Protein AF-A0A7S0JXN9-F1 (afdb_monomer_lite)

Secondary structure (DSSP, 8-state):
--EESS---TT--S---EESSHHHHHHHHHHHHTT----------SSPPPSS-------S--TTTTS--S--------------------SSPP--------

Foldseek 3Di:
DKDWLDDDDPPFDDDTDIDPDPVSSVVSVVCVVLVVDDDDGDDDDPDDDDDDFPQQPDDPDDPPPPPDDPDDRDPDDPDPTPRDDDDDADPVHPPPPPPDDD

InterPro domains:
  IPR006145 Pseudouridine synthase, RsuA/RluA-like [PF00849] (2-51)
  IPR020103 Pseudouridine synthase, catalytic domain superfamily [SSF55120] (2-52)
  IPR050188 RluA Pseudouridine Synthase [PTHR21600] (5-55)

Radius of gyration: 17.99 Å; chains: 1; bounding box: 45×35×40 Å

Sequence (102 aa):
SLRAAHRLDRVTGGVVLLARTADAARWLSLLMQRRSVSKTYVALVRGAFPSGPDASDDALWTPGAWEVPDRVFGKDGKADGTESAFPTVAWPPALETASWAP

Organism: Cafeteria roenbergensis (NCBI:txid33653)

pLDDT: mean 70.54, std 21.39, range [29.89, 97.94]

Structure (mmCIF, N/CA/C/O backbone):
data_AF-A0A7S0JXN9-F1
#
_entry.id   AF-A0A7S0JXN9-F1
#
loop_
_atom_site.group_PDB
_atom_site.id
_atom_site.type_symbol
_atom_site.label_atom_id
_atom_site.label_alt_id
_atom_site.label_comp_id
_atom_site.label_asym_id
_atom_site.label_entity_id
_atom_site.label_seq_id
_atom_site.pdbx_PDB_ins_code
_atom_site.Cartn_x
_atom_site.Cartn_y
_atom_site.Cartn_z
_atom_site.occupancy
_atom_site.B_iso_or_equiv
_atom_site.auth_seq_id
_atom_site.auth_comp_id
_atom_site.auth_asym_id
_atom_site.auth_atom_id
_atom_site.pdbx_PDB_model_num
ATOM 1 N N . SER A 1 1 ? -15.239 7.946 12.400 1.00 87.06 1 SER A N 1
ATOM 2 C CA . SER A 1 1 ? -14.290 8.637 11.503 1.00 87.06 1 SER A CA 1
ATOM 3 C C . SER A 1 1 ? -13.286 7.638 10.953 1.00 87.06 1 SER A C 1
ATOM 5 O O . SER A 1 1 ? -12.846 6.770 11.703 1.00 87.06 1 SER A O 1
ATOM 7 N N . LEU A 1 2 ? -12.949 7.739 9.665 1.00 93.69 2 LEU A N 1
ATOM 8 C CA . LEU A 1 2 ? -11.868 6.963 9.046 1.00 93.69 2 LEU A CA 1
ATOM 9 C C . LEU A 1 2 ? -10.519 7.654 9.284 1.00 93.69 2 LEU A C 1
ATOM 11 O O . LEU A 1 2 ? -10.467 8.881 9.359 1.00 93.69 2 LEU A O 1
ATOM 15 N N . ARG A 1 3 ? -9.444 6.875 9.421 1.00 95.50 3 ARG A N 1
ATOM 16 C CA . ARG A 1 3 ? -8.070 7.367 9.628 1.00 95.50 3 ARG A CA 1
ATOM 17 C C . ARG A 1 3 ? -7.128 6.673 8.653 1.00 95.50 3 ARG A C 1
ATOM 19 O O . ARG A 1 3 ? -7.130 5.447 8.589 1.00 95.50 3 ARG A O 1
ATOM 26 N N . ALA A 1 4 ? -6.335 7.435 7.907 1.00 93.38 4 ALA A N 1
ATOM 27 C CA . ALA A 1 4 ? -5.333 6.864 7.014 1.00 93.38 4 ALA A CA 1
ATOM 28 C C . ALA A 1 4 ? -4.155 6.318 7.824 1.00 93.38 4 ALA A C 1
ATOM 30 O O . ALA A 1 4 ? -3.611 7.026 8.670 1.00 93.38 4 ALA A O 1
ATOM 31 N N . ALA A 1 5 ? -3.775 5.066 7.569 1.00 91.44 5 ALA A N 1
ATOM 32 C CA . ALA A 1 5 ? -2.617 4.457 8.219 1.00 91.44 5 ALA A CA 1
ATOM 33 C C . ALA A 1 5 ? -1.316 4.695 7.425 1.00 91.44 5 ALA A C 1
ATOM 35 O O . ALA A 1 5 ? -0.240 4.754 8.007 1.00 91.44 5 ALA A O 1
ATOM 36 N N . HIS A 1 6 ? -1.415 4.886 6.105 1.00 91.81 6 HIS A N 1
ATOM 37 C CA . HIS A 1 6 ? -0.319 5.311 5.231 1.00 91.81 6 HIS A CA 1
ATOM 38 C C . HIS A 1 6 ? -0.837 6.215 4.110 1.00 91.81 6 HIS A C 1
ATOM 40 O O . HIS A 1 6 ? -2.047 6.345 3.916 1.00 91.81 6 HIS A O 1
ATOM 46 N N . ARG A 1 7 ? 0.089 6.813 3.355 1.00 91.50 7 ARG A N 1
ATOM 47 C CA . ARG A 1 7 ? -0.219 7.543 2.121 1.00 91.50 7 ARG A CA 1
ATOM 48 C C . ARG A 1 7 ? 0.209 6.753 0.886 1.00 91.50 7 ARG A C 1
ATOM 50 O O . ARG A 1 7 ? 1.041 5.851 0.986 1.00 91.50 7 ARG A O 1
ATOM 57 N N . LEU A 1 8 ? -0.381 7.113 -0.243 1.00 93.06 8 LEU A N 1
ATOM 58 C CA . LEU A 1 8 ? 0.019 6.719 -1.587 1.00 93.06 8 LEU A CA 1
ATOM 59 C C . LEU A 1 8 ? 0.128 8.008 -2.406 1.00 93.06 8 LEU A C 1
ATOM 61 O O . LEU A 1 8 ? -0.683 8.918 -2.213 1.00 93.06 8 LEU A O 1
ATOM 65 N N . ASP A 1 9 ? 1.146 8.121 -3.254 1.00 91.06 9 ASP A N 1
ATOM 66 C CA . ASP A 1 9 ? 1.345 9.335 -4.044 1.00 91.06 9 ASP A CA 1
ATOM 67 C C . ASP A 1 9 ? 0.228 9.506 -5.076 1.00 91.06 9 ASP A C 1
ATOM 69 O O . ASP A 1 9 ? -0.340 8.537 -5.570 1.00 91.06 9 ASP A O 1
ATOM 73 N N . ARG A 1 10 ? -0.086 10.758 -5.430 1.00 90.31 10 ARG A N 1
ATOM 74 C CA . ARG A 1 10 ? -1.250 11.097 -6.271 1.00 90.31 10 ARG A CA 1
ATOM 75 C C . ARG A 1 10 ? -1.276 10.373 -7.622 1.00 90.31 10 ARG A C 1
ATOM 77 O O . ARG A 1 10 ? -2.352 10.114 -8.148 1.00 90.31 10 ARG A O 1
ATOM 84 N N . VAL A 1 11 ? -0.107 10.126 -8.207 1.00 91.00 11 VAL A N 1
ATOM 85 C CA . VAL A 1 11 ? 0.035 9.474 -9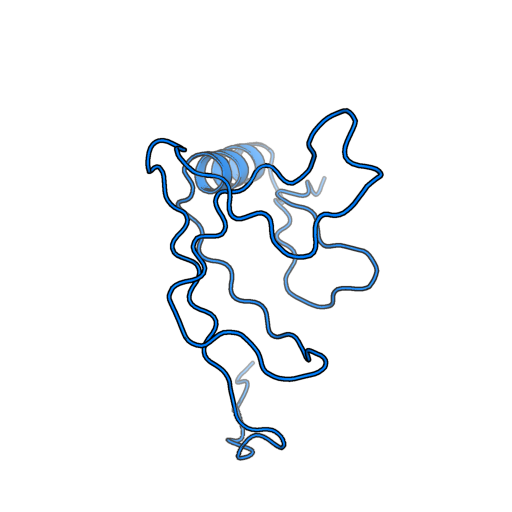.521 1.00 91.00 11 VAL A CA 1
ATOM 86 C C . VAL A 1 11 ? 0.201 7.958 -9.416 1.00 91.00 11 VAL A C 1
ATOM 88 O O . VAL A 1 11 ? 0.239 7.279 -10.437 1.00 91.00 11 VAL A O 1
ATOM 91 N N . THR A 1 12 ? 0.275 7.426 -8.198 1.00 88.75 12 THR A N 1
ATOM 92 C CA . THR A 1 12 ? 0.435 5.999 -7.942 1.00 88.75 12 THR A CA 1
ATOM 93 C C . THR A 1 12 ? -0.937 5.395 -7.667 1.00 88.75 12 THR A C 1
ATOM 95 O O . THR A 1 12 ? -1.609 5.751 -6.702 1.00 88.75 12 THR A O 1
ATOM 98 N N . GLY A 1 13 ? -1.369 4.473 -8.526 1.00 91.50 13 GLY A N 1
ATOM 99 C CA . GLY A 1 13 ? -2.532 3.632 -8.250 1.00 91.50 13 GLY A CA 1
ATOM 100 C C . GLY A 1 13 ? -2.187 2.527 -7.251 1.00 91.50 13 GLY A C 1
ATOM 101 O O . GLY A 1 13 ? -1.028 2.134 -7.132 1.00 91.50 13 GLY A O 1
ATOM 102 N N . GLY A 1 14 ? -3.182 2.005 -6.532 1.00 92.19 14 GLY A N 1
ATOM 103 C CA . GLY A 1 14 ? -2.976 0.848 -5.662 1.00 92.19 14 GLY A CA 1
ATOM 104 C C . GLY A 1 14 ? -3.856 0.820 -4.420 1.00 92.19 14 GLY A C 1
ATOM 105 O O . GLY A 1 14 ? -4.890 1.481 -4.335 1.00 92.19 14 GLY A O 1
ATOM 106 N N . VAL A 1 15 ? -3.424 0.014 -3.453 1.00 93.94 15 VAL A N 1
ATOM 107 C CA . VAL A 1 15 ? -4.148 -0.255 -2.207 1.00 93.94 15 VAL A CA 1
ATOM 108 C C . VAL A 1 15 ? -3.855 0.829 -1.168 1.00 93.94 15 VAL A C 1
ATOM 110 O O . VAL A 1 15 ? -2.699 1.174 -0.928 1.00 93.94 15 VAL A O 1
ATOM 113 N N . VAL A 1 16 ? -4.905 1.326 -0.504 1.00 93.50 16 VAL A N 1
ATOM 114 C CA . VAL A 1 16 ? -4.809 2.248 0.640 1.00 93.50 16 VAL A CA 1
ATOM 115 C C . VAL A 1 16 ? -5.551 1.665 1.840 1.00 93.50 16 VAL A C 1
ATOM 117 O O . VAL A 1 16 ? -6.739 1.356 1.756 1.00 93.50 16 VAL A O 1
ATOM 120 N N . LEU A 1 17 ? -4.866 1.548 2.979 1.00 94.19 17 LEU A N 1
ATOM 121 C CA . LEU A 1 17 ? -5.450 1.052 4.225 1.00 94.19 17 LEU A CA 1
ATOM 122 C C . LEU A 1 17 ? -6.004 2.199 5.080 1.00 94.19 17 LEU A C 1
ATOM 124 O O . LEU A 1 17 ? -5.268 3.087 5.528 1.00 94.19 17 LEU A O 1
ATOM 128 N N . LEU A 1 18 ? -7.311 2.137 5.354 1.00 96.06 18 LEU A N 1
ATOM 129 C CA . LEU A 1 18 ? -8.029 3.068 6.224 1.00 96.06 18 LEU A CA 1
ATOM 130 C C . LEU A 1 18 ? -8.560 2.347 7.468 1.00 96.06 18 LEU A C 1
ATOM 132 O O . LEU A 1 18 ? -9.283 1.356 7.375 1.00 96.06 18 LEU A O 1
ATOM 136 N N . ALA A 1 19 ? -8.262 2.884 8.646 1.00 97.38 19 ALA A N 1
ATOM 137 C CA . ALA A 1 19 ? -8.774 2.381 9.912 1.00 97.38 19 ALA A CA 1
ATOM 138 C C . ALA A 1 19 ? -10.147 2.983 10.247 1.00 97.38 19 ALA A C 1
ATOM 140 O O . ALA A 1 19 ? -10.335 4.202 10.220 1.00 97.38 19 ALA A O 1
ATOM 141 N N . ARG A 1 20 ? -11.101 2.126 10.634 1.00 97.69 20 ARG A N 1
ATOM 142 C CA . ARG A 1 20 ? -12.457 2.516 11.072 1.00 97.69 20 ARG A CA 1
ATOM 143 C C . ARG A 1 20 ? -12.519 2.993 12.527 1.00 97.69 20 ARG A C 1
ATOM 145 O O . ARG A 1 20 ? -13.423 3.750 12.877 1.00 97.69 20 ARG A O 1
ATOM 152 N N . THR A 1 21 ? -11.564 2.580 13.360 1.00 97.94 21 THR A N 1
ATOM 153 C CA . THR A 1 21 ? -11.483 2.913 14.792 1.00 97.94 21 THR A CA 1
ATOM 154 C C . THR A 1 21 ? -10.112 3.497 15.141 1.00 97.94 21 THR A C 1
ATOM 156 O O . THR A 1 21 ? -9.166 3.403 14.358 1.00 97.94 21 THR A O 1
ATOM 159 N N . ALA A 1 22 ? -10.002 4.138 16.309 1.00 97.12 22 ALA A N 1
ATOM 160 C CA . ALA A 1 22 ? -8.728 4.671 16.793 1.00 97.12 22 ALA A CA 1
ATOM 161 C C . ALA A 1 22 ? -7.729 3.550 17.131 1.00 97.12 22 ALA A C 1
ATOM 163 O O . ALA A 1 22 ? -6.559 3.649 16.768 1.00 97.12 22 ALA A O 1
ATOM 164 N N . ASP A 1 23 ? -8.201 2.458 17.736 1.00 97.88 23 ASP A N 1
ATOM 165 C CA . ASP A 1 23 ? -7.350 1.316 18.089 1.00 97.88 23 ASP A CA 1
ATOM 166 C C . ASP A 1 23 ? -6.783 0.614 16.858 1.00 97.88 23 ASP A C 1
ATOM 168 O O . ASP A 1 23 ? -5.586 0.329 16.811 1.00 97.88 23 ASP A O 1
ATOM 172 N N . ALA A 1 24 ? -7.605 0.417 15.821 1.00 97.62 24 ALA A N 1
ATOM 173 C CA . ALA A 1 24 ? -7.137 -0.138 14.555 1.00 97.62 24 ALA A CA 1
ATOM 174 C C . ALA A 1 24 ? -6.100 0.779 13.888 1.00 97.62 24 ALA A C 1
ATOM 176 O O . ALA A 1 24 ? -5.118 0.289 13.337 1.00 97.62 24 ALA A O 1
ATOM 177 N N . ALA A 1 25 ? -6.276 2.104 13.972 1.00 96.94 25 ALA A N 1
ATOM 178 C CA . ALA A 1 25 ? -5.298 3.054 13.446 1.00 96.94 25 ALA A CA 1
ATOM 179 C C . ALA A 1 25 ? -3.958 2.927 14.180 1.00 96.94 25 ALA A C 1
ATOM 181 O O . ALA A 1 25 ? -2.919 2.809 13.538 1.00 96.94 25 ALA A O 1
ATOM 182 N N . ARG A 1 26 ? -3.983 2.871 15.519 1.00 96.19 26 ARG A N 1
ATOM 183 C CA . ARG A 1 26 ? -2.779 2.681 16.340 1.00 96.19 26 ARG A CA 1
ATOM 184 C C . ARG A 1 26 ? -2.071 1.368 16.011 1.00 96.19 26 ARG A C 1
ATOM 186 O O . ARG A 1 26 ? -0.850 1.346 15.885 1.00 96.19 26 ARG A O 1
ATOM 193 N N . TRP A 1 27 ? -2.832 0.288 15.863 1.00 97.12 27 TRP A N 1
ATOM 194 C CA . TRP A 1 27 ? -2.295 -1.027 15.532 1.00 97.12 27 TRP A CA 1
ATOM 195 C C . TRP A 1 27 ? -1.646 -1.056 14.141 1.00 97.12 27 TRP A C 1
ATOM 197 O O . TRP A 1 27 ? -0.496 -1.474 14.023 1.00 97.12 27 TRP A O 1
ATOM 207 N N . LEU A 1 28 ? -2.320 -0.530 13.111 1.00 96.69 28 LEU A N 1
ATOM 208 C CA . LEU A 1 28 ? -1.757 -0.438 11.759 1.00 96.69 28 LEU A CA 1
ATOM 209 C C . LEU A 1 28 ? -0.490 0.429 11.719 1.00 96.69 28 LEU A C 1
ATOM 211 O O . LEU A 1 28 ? 0.488 0.039 11.082 1.00 96.69 28 LEU A O 1
ATOM 215 N N . SER A 1 29 ? -0.466 1.559 12.433 1.00 94.50 29 SER A N 1
ATOM 216 C CA . SER A 1 29 ? 0.731 2.405 12.528 1.00 94.50 29 SER A CA 1
ATOM 217 C C . SER A 1 29 ? 1.913 1.668 13.160 1.00 94.50 29 SER A C 1
ATOM 219 O O . SER A 1 29 ? 3.035 1.784 12.672 1.00 94.50 29 SER A O 1
ATOM 221 N N . LEU A 1 30 ? 1.674 0.873 14.210 1.00 96.12 30 LEU A N 1
ATOM 222 C CA . LEU A 1 30 ? 2.721 0.069 14.847 1.00 96.12 30 LEU A 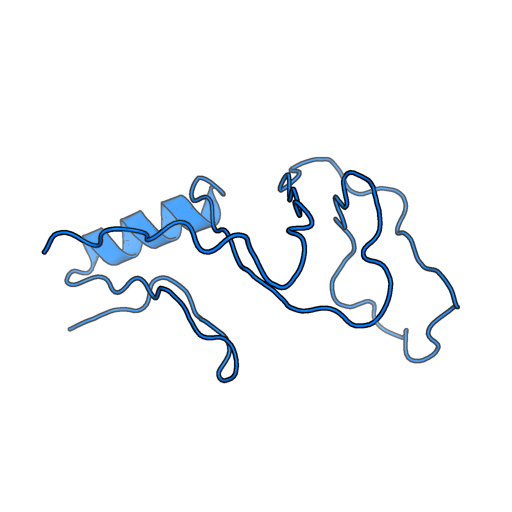CA 1
ATOM 223 C C . LEU A 1 30 ? 3.274 -1.008 13.909 1.00 96.12 30 LEU A C 1
ATOM 225 O O . LEU A 1 30 ? 4.484 -1.218 13.889 1.00 96.12 30 LEU A O 1
ATOM 229 N N . LEU A 1 31 ? 2.423 -1.668 13.118 1.00 95.94 31 LEU A N 1
ATOM 230 C CA . LEU A 1 31 ? 2.885 -2.651 12.132 1.00 95.94 31 LEU A CA 1
ATOM 231 C C . LEU A 1 31 ? 3.784 -2.012 11.070 1.00 95.94 31 LEU A C 1
ATOM 233 O O . LEU A 1 31 ? 4.808 -2.587 10.706 1.00 95.94 31 LEU A O 1
ATOM 237 N N . MET A 1 32 ? 3.432 -0.814 10.599 1.00 93.38 32 MET A N 1
ATOM 238 C CA . MET A 1 32 ? 4.262 -0.079 9.642 1.00 93.38 32 MET A CA 1
ATOM 239 C C . MET A 1 32 ? 5.578 0.379 10.265 1.00 93.38 32 MET A C 1
ATOM 241 O O . MET A 1 32 ? 6.626 0.210 9.649 1.00 93.38 32 MET A O 1
ATOM 245 N N . GLN A 1 33 ? 5.540 0.906 11.492 1.00 92.50 33 GLN A N 1
ATOM 246 C CA . GLN A 1 33 ? 6.735 1.334 12.222 1.00 92.50 33 GLN A CA 1
ATOM 247 C C . GLN A 1 33 ? 7.716 0.177 12.445 1.00 92.50 33 GLN A C 1
ATOM 249 O O . GLN A 1 33 ? 8.922 0.364 12.344 1.00 92.50 33 GLN A O 1
ATOM 254 N N . ARG A 1 34 ? 7.198 -1.022 12.728 1.00 94.25 34 ARG A N 1
ATOM 255 C CA . ARG A 1 34 ? 7.987 -2.246 12.937 1.00 94.25 34 ARG A CA 1
ATOM 256 C C . ARG A 1 34 ? 8.403 -2.941 11.638 1.00 94.25 34 ARG A C 1
ATOM 258 O O . ARG A 1 34 ? 8.879 -4.070 11.703 1.00 94.25 34 ARG A O 1
ATOM 265 N N . ARG A 1 35 ? 8.155 -2.328 10.471 1.00 88.69 35 ARG A N 1
ATOM 266 C CA . ARG A 1 35 ? 8.400 -2.927 9.145 1.00 88.69 35 ARG A CA 1
ATOM 267 C C . ARG A 1 35 ? 7.783 -4.327 8.985 1.00 88.69 35 ARG A C 1
ATOM 269 O O . ARG A 1 35 ? 8.279 -5.160 8.243 1.00 88.69 35 ARG A O 1
ATOM 276 N N . SER A 1 36 ? 6.662 -4.587 9.661 1.00 92.25 36 SER A N 1
ATOM 277 C CA . SER A 1 36 ? 5.973 -5.889 9.654 1.00 92.25 36 SER A CA 1
ATOM 278 C C . SER A 1 36 ? 4.912 -6.003 8.552 1.00 92.25 36 SER A C 1
ATOM 280 O O . SER A 1 36 ? 4.118 -6.940 8.546 1.00 92.25 36 SER A O 1
ATOM 282 N N . VAL A 1 37 ? 4.856 -5.027 7.642 1.00 89.62 37 VAL A N 1
ATOM 283 C CA . VAL A 1 37 ? 3.937 -4.994 6.499 1.00 89.62 37 VAL A CA 1
ATOM 284 C C . VAL A 1 37 ? 4.761 -5.073 5.223 1.00 89.62 37 VAL A C 1
ATOM 286 O O . VAL A 1 37 ? 5.547 -4.167 4.954 1.00 89.62 37 VAL A O 1
ATOM 289 N N . SER A 1 38 ? 4.533 -6.108 4.418 1.00 88.12 38 SER A N 1
ATOM 290 C CA . SER A 1 38 ? 5.083 -6.190 3.065 1.00 88.12 38 SER A CA 1
ATOM 291 C C . SER A 1 38 ? 4.193 -5.424 2.084 1.00 88.12 38 SER A C 1
ATOM 293 O O . SER A 1 38 ? 2.963 -5.507 2.156 1.00 88.12 38 SER A O 1
ATOM 295 N N . LYS A 1 39 ? 4.807 -4.646 1.189 1.00 87.50 39 LYS A N 1
ATOM 296 C CA . LYS A 1 39 ? 4.119 -3.887 0.138 1.00 87.50 39 LYS A CA 1
ATOM 297 C C . LYS A 1 39 ? 4.807 -4.163 -1.189 1.00 87.50 39 LYS A C 1
ATOM 299 O O . LYS A 1 39 ? 6.000 -3.911 -1.319 1.00 87.50 39 LYS A O 1
ATOM 304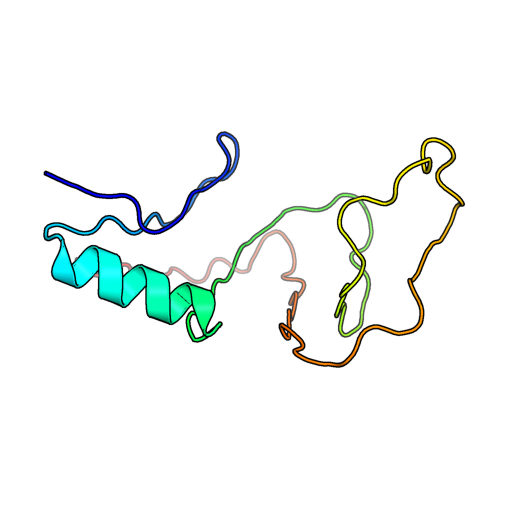 N N . THR A 1 40 ? 4.042 -4.617 -2.172 1.00 85.75 40 THR A N 1
ATOM 305 C CA . THR A 1 40 ? 4.537 -4.882 -3.526 1.00 85.75 40 THR A CA 1
ATOM 306 C C . THR A 1 40 ? 3.933 -3.867 -4.484 1.00 85.75 40 THR A C 1
ATOM 308 O O . THR A 1 40 ? 2.718 -3.673 -4.499 1.00 85.75 40 THR A O 1
ATOM 311 N N . TYR A 1 41 ? 4.785 -3.225 -5.281 1.00 85.75 41 TYR A N 1
ATOM 312 C CA . TYR A 1 41 ? 4.384 -2.277 -6.317 1.00 85.75 41 TYR A CA 1
ATOM 313 C C . TYR A 1 41 ? 4.854 -2.781 -7.674 1.00 85.75 41 TYR A C 1
ATOM 315 O O . TYR A 1 41 ? 5.917 -3.386 -7.783 1.00 85.75 41 TYR A O 1
ATOM 323 N N . VAL A 1 42 ? 4.070 -2.493 -8.708 1.00 85.75 42 VAL A N 1
ATOM 324 C CA . VAL A 1 42 ? 4.460 -2.726 -10.099 1.00 85.75 42 VAL A CA 1
ATOM 325 C C . VAL A 1 42 ? 4.761 -1.373 -10.725 1.00 85.75 42 VAL A C 1
ATOM 327 O O . VAL A 1 42 ? 3.963 -0.443 -10.604 1.00 85.75 42 VAL A O 1
ATOM 330 N N . ALA A 1 43 ? 5.909 -1.266 -11.387 1.00 84.25 43 ALA A N 1
ATOM 331 C CA . ALA A 1 43 ? 6.337 -0.053 -12.063 1.00 84.25 43 ALA A CA 1
ATOM 332 C C . ALA A 1 43 ? 6.867 -0.384 -13.459 1.00 84.25 43 ALA A C 1
ATOM 334 O O . ALA A 1 43 ? 7.599 -1.354 -13.644 1.00 84.25 43 ALA A O 1
ATOM 335 N N . LEU A 1 44 ? 6.517 0.455 -14.433 1.00 85.75 44 LEU A N 1
ATOM 336 C CA . LEU A 1 44 ? 7.177 0.468 -15.732 1.00 85.75 44 LEU A CA 1
ATOM 337 C C . LEU A 1 44 ? 8.357 1.438 -15.658 1.00 85.75 44 LEU A C 1
ATOM 339 O O . LEU A 1 44 ? 8.172 2.615 -15.345 1.00 85.75 44 LEU A O 1
ATOM 343 N N . VAL A 1 45 ? 9.556 0.951 -15.961 1.00 83.56 45 VAL A N 1
ATOM 344 C CA . VAL A 1 45 ? 10.791 1.744 -15.921 1.00 83.56 45 VAL A CA 1
ATOM 345 C C . VAL A 1 45 ? 11.332 1.982 -17.325 1.00 83.56 45 VAL A C 1
ATOM 347 O O . VAL A 1 45 ? 11.123 1.186 -18.240 1.00 83.56 45 VAL A O 1
ATOM 350 N N . ARG A 1 46 ? 12.037 3.100 -17.511 1.00 81.44 46 ARG A N 1
ATOM 351 C CA . ARG A 1 46 ? 12.772 3.372 -18.749 1.00 81.44 46 ARG A CA 1
ATOM 352 C C . ARG A 1 46 ? 14.147 2.705 -18.674 1.00 81.44 46 ARG A C 1
ATOM 354 O O . ARG A 1 46 ? 14.876 2.935 -17.717 1.00 81.44 46 ARG A O 1
ATOM 361 N N . GLY A 1 47 ? 14.530 1.988 -19.729 1.00 83.06 47 GLY A N 1
ATOM 362 C CA . GLY A 1 47 ? 15.837 1.331 -19.824 1.00 83.06 47 GLY A CA 1
ATOM 363 C C . GLY A 1 47 ? 15.851 -0.047 -19.162 1.00 83.06 47 GLY A C 1
ATOM 364 O O . GLY A 1 47 ? 14.808 -0.677 -19.011 1.00 83.06 47 GLY A O 1
ATOM 365 N N . ALA A 1 48 ? 17.042 -0.524 -18.805 1.00 77.94 48 ALA A N 1
ATOM 366 C CA . ALA A 1 48 ? 17.210 -1.787 -18.096 1.00 77.94 48 ALA A CA 1
ATOM 367 C C . ALA A 1 48 ? 17.163 -1.543 -16.584 1.00 77.94 48 ALA A C 1
ATOM 369 O O . ALA A 1 48 ? 17.945 -0.745 -16.066 1.00 77.94 48 ALA A O 1
ATOM 370 N N . PHE A 1 49 ? 16.257 -2.232 -15.887 1.00 76.25 49 PHE A N 1
ATOM 371 C CA . PHE A 1 49 ? 16.277 -2.258 -14.428 1.00 76.25 49 PHE A CA 1
ATOM 372 C C . PHE A 1 49 ? 17.527 -3.024 -13.956 1.00 76.25 49 PHE A C 1
ATOM 374 O O . PHE A 1 49 ? 17.846 -4.051 -14.568 1.00 76.25 49 PHE A O 1
ATOM 381 N N . PRO A 1 50 ? 18.255 -2.550 -12.928 1.00 71.00 50 PRO A N 1
ATOM 382 C CA . PRO A 1 50 ? 19.430 -3.249 -12.422 1.00 71.00 50 PRO A CA 1
ATOM 383 C C . PRO A 1 50 ? 19.101 -4.697 -12.040 1.00 71.00 50 PRO A C 1
ATOM 385 O O . PRO A 1 50 ? 18.077 -4.987 -11.429 1.00 71.00 50 PRO A O 1
ATOM 388 N N . SER A 1 51 ? 19.967 -5.635 -12.422 1.00 61.53 51 SER A N 1
ATOM 389 C CA . SER A 1 51 ? 19.869 -7.024 -11.978 1.00 61.53 51 SER A CA 1
ATOM 390 C C . SER A 1 51 ? 20.700 -7.200 -10.706 1.00 61.53 51 SER A C 1
ATOM 392 O O . SER A 1 51 ? 21.926 -7.299 -10.786 1.00 61.53 51 SER A O 1
ATOM 394 N N . GLY A 1 52 ? 20.053 -7.229 -9.543 1.00 59.22 52 GLY A N 1
ATOM 395 C CA . GLY A 1 52 ? 20.706 -7.438 -8.249 1.00 59.22 52 GLY A CA 1
ATOM 396 C C . GLY A 1 52 ? 19.789 -7.081 -7.074 1.00 59.22 52 GLY A C 1
ATOM 397 O O . GLY A 1 52 ? 18.718 -6.516 -7.293 1.00 59.22 52 GLY A O 1
ATOM 398 N N . PRO A 1 53 ? 20.156 -7.439 -5.830 1.00 53.56 53 PRO A N 1
ATOM 399 C CA . PRO A 1 53 ? 19.465 -6.937 -4.653 1.00 53.56 53 PRO A CA 1
ATOM 400 C C . PRO A 1 53 ? 19.742 -5.436 -4.522 1.00 53.56 53 PRO A C 1
ATOM 402 O O . PRO A 1 53 ? 20.778 -5.022 -4.004 1.00 53.56 53 PRO A O 1
ATOM 405 N N . ASP A 1 54 ? 18.800 -4.624 -4.989 1.00 57.66 54 ASP A N 1
ATOM 406 C CA . ASP A 1 54 ? 18.804 -3.181 -4.779 1.00 57.66 54 ASP A CA 1
ATOM 407 C C . ASP A 1 54 ? 18.262 -2.896 -3.371 1.00 57.66 54 ASP A C 1
ATOM 409 O O . ASP A 1 54 ? 17.148 -2.401 -3.180 1.00 57.66 54 ASP A O 1
ATOM 413 N N . ALA A 1 55 ? 19.052 -3.232 -2.351 1.00 54.41 55 ALA A N 1
ATOM 414 C CA . ALA A 1 55 ? 18.919 -2.577 -1.058 1.00 54.41 55 ALA A CA 1
ATOM 415 C C . ALA A 1 55 ? 19.536 -1.180 -1.199 1.00 54.41 55 ALA A C 1
ATOM 417 O O . ALA A 1 55 ? 20.652 -0.921 -0.748 1.00 54.41 55 ALA A O 1
ATOM 418 N N . SER A 1 56 ? 18.842 -0.280 -1.898 1.00 58.34 56 SER A N 1
ATOM 419 C CA . SER A 1 56 ? 19.159 1.144 -1.831 1.00 58.34 56 SER A CA 1
ATOM 420 C C . SER A 1 56 ? 18.731 1.651 -0.452 1.00 58.34 56 SER A C 1
ATOM 422 O O . SER A 1 56 ? 17.678 2.264 -0.304 1.00 58.34 56 SER A O 1
ATOM 424 N N . ASP A 1 57 ? 19.557 1.385 0.562 1.00 61.09 57 ASP A N 1
ATOM 425 C CA . ASP A 1 57 ? 19.466 1.983 1.905 1.00 61.09 57 ASP A CA 1
ATOM 426 C C . ASP A 1 57 ? 19.994 3.436 1.919 1.00 61.09 57 ASP A C 1
ATOM 428 O O . ASP A 1 57 ? 20.204 4.041 2.973 1.00 61.09 57 ASP A O 1
ATOM 432 N N . ASP A 1 58 ? 20.204 4.011 0.733 1.00 61.69 58 ASP A N 1
ATOM 433 C CA . ASP A 1 58 ? 20.653 5.379 0.557 1.00 61.69 58 ASP A CA 1
ATOM 434 C C . ASP A 1 58 ? 19.621 6.366 1.104 1.00 61.69 58 ASP A C 1
ATOM 436 O O . ASP A 1 58 ? 18.406 6.249 0.907 1.00 61.69 58 ASP A O 1
ATOM 440 N N . ALA A 1 59 ? 20.124 7.392 1.788 1.00 62.16 59 ALA A N 1
ATOM 441 C CA . ALA A 1 59 ? 19.294 8.503 2.209 1.00 62.16 59 ALA A CA 1
ATOM 442 C C . ALA A 1 59 ? 18.629 9.133 0.975 1.00 62.16 59 ALA A C 1
ATOM 444 O O . ALA A 1 59 ? 19.302 9.569 0.044 1.00 62.16 59 ALA A O 1
ATOM 445 N N . LEU A 1 60 ? 17.297 9.242 1.001 1.00 66.44 60 LEU A N 1
ATOM 446 C CA . LEU A 1 60 ? 16.512 9.846 -0.084 1.00 66.44 60 LEU A CA 1
ATOM 447 C C . LEU A 1 60 ? 16.870 11.320 -0.351 1.00 66.44 60 LEU A C 1
ATOM 449 O O . LEU A 1 60 ? 16.447 11.886 -1.356 1.00 66.44 60 LEU A O 1
ATOM 453 N N . TRP A 1 61 ? 17.604 11.962 0.558 1.00 61.78 61 TRP A N 1
ATOM 454 C CA . TRP A 1 61 ? 18.052 13.337 0.418 1.00 61.78 61 TRP A CA 1
ATOM 455 C C . TRP A 1 61 ? 19.360 13.571 1.177 1.00 61.78 61 TRP A C 1
ATOM 457 O O . TRP A 1 61 ? 19.440 13.317 2.380 1.00 61.78 61 TRP A O 1
ATOM 467 N N . THR A 1 62 ? 20.345 14.132 0.476 1.00 56.22 62 THR A N 1
ATOM 468 C CA . THR A 1 62 ? 21.618 14.587 1.043 1.00 56.22 62 THR A CA 1
ATOM 469 C C . THR A 1 62 ? 21.705 16.108 0.872 1.00 56.22 62 THR A C 1
ATOM 471 O O . THR A 1 62 ? 21.622 16.591 -0.262 1.00 56.22 62 THR A O 1
ATOM 474 N N . PRO A 1 63 ? 21.861 16.896 1.953 1.00 48.06 63 PRO A N 1
ATOM 475 C CA . PRO A 1 63 ? 22.014 18.344 1.836 1.00 48.06 63 PRO A CA 1
ATOM 476 C C . PRO A 1 63 ? 23.209 18.702 0.935 1.00 48.06 63 PRO A C 1
ATOM 478 O O . PRO A 1 63 ? 24.317 18.228 1.169 1.00 48.06 63 PRO A O 1
ATOM 481 N N . GLY A 1 64 ? 22.997 19.549 -0.078 1.00 56.84 64 GLY A N 1
ATOM 482 C CA . GLY A 1 64 ? 24.054 20.028 -0.986 1.00 56.84 64 GLY A CA 1
ATOM 483 C C . GLY A 1 64 ? 24.259 19.210 -2.268 1.00 56.84 64 GLY A C 1
ATOM 484 O O . GLY A 1 64 ? 25.025 19.636 -3.128 1.00 56.84 64 GLY A O 1
ATOM 485 N N . ALA A 1 65 ? 23.545 18.095 -2.450 1.00 57.78 65 ALA A N 1
ATOM 486 C CA . ALA A 1 65 ? 23.603 17.276 -3.663 1.00 57.78 65 ALA A CA 1
ATOM 487 C C . ALA A 1 65 ? 22.718 17.851 -4.792 1.00 57.78 65 ALA A C 1
ATOM 489 O O . ALA A 1 65 ? 21.688 17.282 -5.146 1.00 57.78 65 ALA A O 1
ATOM 490 N N . TRP A 1 66 ? 23.078 19.021 -5.327 1.00 50.19 66 TRP A N 1
ATOM 491 C CA . TRP A 1 66 ? 22.513 19.530 -6.593 1.00 50.19 66 TRP A CA 1
ATOM 492 C C . TRP A 1 66 ? 23.363 19.123 -7.799 1.00 50.19 66 TRP A C 1
ATOM 494 O O . TRP A 1 66 ? 22.866 19.062 -8.920 1.00 50.19 66 TRP A O 1
ATOM 504 N N . GLU A 1 67 ? 24.636 18.814 -7.561 1.00 46.06 67 GLU A N 1
ATOM 505 C CA . GLU A 1 67 ? 25.449 18.044 -8.488 1.00 46.06 67 GLU A CA 1
ATOM 506 C C . GLU A 1 67 ? 25.118 16.579 -8.246 1.00 46.06 67 GLU A C 1
ATOM 508 O O . GLU A 1 67 ? 25.330 16.066 -7.150 1.00 46.06 67 GLU A O 1
ATOM 513 N N . VAL A 1 68 ? 24.534 15.931 -9.247 1.00 52.00 68 VAL A N 1
ATOM 514 C CA . VAL A 1 68 ? 24.337 14.484 -9.259 1.00 52.00 68 VAL A CA 1
ATOM 515 C C . VAL A 1 68 ? 25.626 13.900 -9.837 1.00 52.00 68 VAL A C 1
ATOM 517 O O . VAL A 1 68 ? 25.849 14.056 -11.038 1.00 52.00 68 VAL A O 1
ATOM 520 N N . PRO A 1 69 ? 26.520 13.275 -9.049 1.00 43.84 69 PRO A N 1
ATOM 521 C CA . PRO A 1 69 ? 27.588 12.484 -9.638 1.00 43.84 69 PRO A CA 1
ATOM 522 C C . PRO A 1 69 ? 26.938 11.321 -10.390 1.00 43.84 69 PRO A C 1
ATOM 524 O O . PRO A 1 69 ? 25.956 10.757 -9.906 1.00 43.84 69 PRO A O 1
ATOM 527 N N . ASP A 1 70 ? 27.511 10.916 -11.526 1.00 44.84 70 ASP A N 1
ATOM 528 C CA . ASP A 1 70 ? 26.993 9.839 -12.392 1.00 44.84 70 ASP A CA 1
ATOM 529 C C . ASP A 1 70 ? 26.738 8.500 -11.670 1.00 44.84 70 ASP A C 1
ATOM 531 O O . ASP A 1 70 ? 26.119 7.601 -12.237 1.00 44.84 70 ASP A O 1
ATOM 535 N N . ARG A 1 71 ? 27.205 8.350 -10.424 1.00 38.94 71 ARG A N 1
ATOM 536 C CA . ARG A 1 71 ? 26.919 7.239 -9.514 1.00 38.94 71 ARG A CA 1
ATOM 537 C C . ARG A 1 71 ? 27.204 7.644 -8.070 1.00 38.94 71 ARG A C 1
ATOM 539 O O . ARG A 1 71 ? 28.353 7.913 -7.725 1.00 38.94 71 ARG A O 1
ATOM 546 N N . VAL A 1 72 ? 26.190 7.585 -7.211 1.00 41.16 72 VAL A N 1
ATOM 547 C CA . VAL A 1 72 ? 26.371 7.510 -5.756 1.00 41.16 72 VAL A CA 1
ATOM 548 C C . VAL A 1 72 ? 25.683 6.232 -5.298 1.00 41.16 72 VAL A C 1
ATOM 550 O O . VAL A 1 72 ? 24.469 6.128 -5.397 1.00 41.16 72 VAL A O 1
ATOM 553 N N . PHE A 1 73 ? 26.470 5.258 -4.846 1.00 41.62 73 PHE A N 1
ATOM 554 C CA . PHE A 1 73 ? 26.000 4.216 -3.938 1.00 41.62 73 PHE A CA 1
ATOM 555 C C . PHE A 1 73 ? 26.596 4.580 -2.583 1.00 41.62 73 PHE A C 1
ATOM 557 O O . PHE A 1 73 ? 27.827 4.611 -2.444 1.00 41.62 73 PHE A O 1
ATOM 564 N N . GLY A 1 74 ? 25.756 4.953 -1.624 1.00 37.66 74 GLY A N 1
ATOM 565 C CA . GLY A 1 74 ? 26.191 5.258 -0.272 1.00 37.66 74 GLY A CA 1
ATOM 566 C C . GLY A 1 74 ? 26.784 4.008 0.363 1.00 37.66 74 GLY A C 1
ATOM 567 O O . GLY A 1 74 ? 26.149 2.962 0.472 1.00 37.66 74 GLY A O 1
ATOM 568 N N . LYS A 1 75 ? 28.050 4.109 0.764 1.00 46.31 75 LYS A N 1
ATOM 569 C CA . LYS A 1 75 ? 28.673 3.141 1.659 1.00 46.31 75 LYS A CA 1
ATOM 570 C C . LYS A 1 75 ? 28.253 3.473 3.090 1.00 46.31 75 LYS A C 1
ATOM 572 O O . LYS A 1 75 ? 28.369 4.618 3.515 1.00 46.31 75 LYS A O 1
ATOM 577 N N . ASP A 1 76 ? 27.842 2.430 3.803 1.00 50.50 76 ASP A N 1
ATOM 578 C CA . ASP A 1 76 ? 27.778 2.328 5.265 1.00 50.50 76 ASP A CA 1
ATOM 579 C C . ASP A 1 76 ? 26.491 2.850 5.942 1.00 50.50 7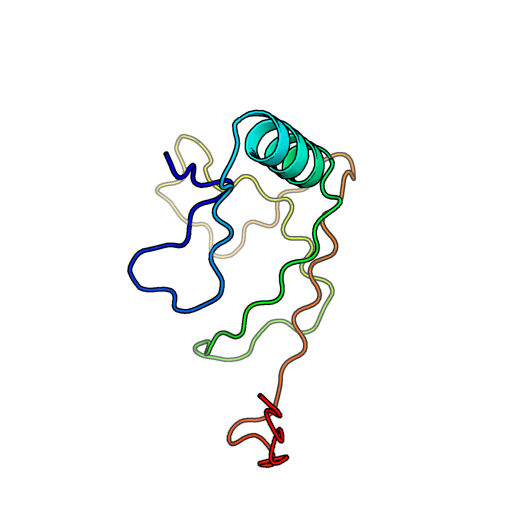6 ASP A C 1
ATOM 581 O O . ASP A 1 76 ? 26.485 3.840 6.671 1.00 50.50 76 ASP A O 1
ATOM 585 N N . GLY A 1 77 ? 25.398 2.092 5.792 1.00 37.56 77 GLY A N 1
ATOM 586 C CA . GLY A 1 77 ? 24.227 2.135 6.675 1.00 37.56 77 GLY A CA 1
ATOM 587 C C . GLY A 1 77 ? 24.047 0.799 7.404 1.00 37.56 77 GLY A C 1
ATOM 588 O O . GLY A 1 77 ? 24.027 -0.255 6.777 1.00 37.56 77 GLY A O 1
ATOM 589 N N . LYS A 1 78 ? 23.949 0.808 8.741 1.00 32.59 78 LYS A N 1
ATOM 590 C CA . LYS A 1 78 ? 23.638 -0.392 9.541 1.00 32.59 78 LYS A CA 1
ATOM 591 C C . LYS A 1 78 ? 22.346 -1.044 9.032 1.00 32.59 78 LYS A C 1
ATOM 593 O O . LYS A 1 78 ? 21.305 -0.395 9.033 1.00 32.59 78 LYS A O 1
ATOM 598 N N . ALA A 1 79 ? 22.428 -2.329 8.688 1.00 37.94 79 ALA A N 1
ATOM 599 C CA . ALA A 1 79 ? 21.322 -3.136 8.190 1.00 37.94 79 ALA A CA 1
ATOM 600 C C . ALA A 1 79 ? 20.168 -3.233 9.207 1.00 37.94 79 ALA A C 1
ATOM 602 O O . ALA A 1 79 ? 20.196 -4.038 10.135 1.00 37.94 79 ALA A O 1
ATOM 603 N N . ASP A 1 80 ? 19.136 -2.426 8.993 1.00 41.03 80 ASP A N 1
ATOM 604 C CA . ASP A 1 80 ? 17.748 -2.778 9.309 1.00 41.03 80 ASP A CA 1
ATOM 605 C C . ASP A 1 80 ? 17.006 -2.861 7.965 1.00 41.03 80 ASP A C 1
ATOM 607 O O . ASP A 1 80 ? 16.095 -2.086 7.661 1.00 41.03 80 ASP A O 1
ATOM 611 N N . GLY A 1 81 ? 17.581 -3.702 7.096 1.00 41.22 81 GLY A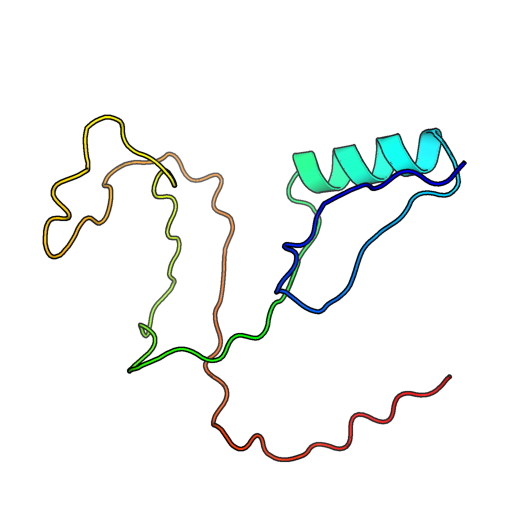 N 1
ATOM 612 C CA . GLY A 1 81 ? 17.371 -3.698 5.656 1.00 41.22 81 GLY A CA 1
ATOM 613 C C . GLY A 1 81 ? 15.924 -4.006 5.319 1.00 41.22 81 GLY A C 1
ATOM 614 O O . GLY A 1 81 ? 15.381 -5.044 5.699 1.00 41.22 81 GLY A O 1
ATOM 615 N N . THR A 1 82 ? 15.292 -3.097 4.587 1.00 46.88 82 THR A N 1
ATOM 616 C CA . THR A 1 82 ? 14.067 -3.444 3.872 1.00 46.88 82 THR A CA 1
ATOM 617 C C . THR A 1 82 ? 14.519 -4.216 2.640 1.00 46.88 82 THR A C 1
ATOM 619 O O . THR A 1 82 ? 15.056 -3.626 1.712 1.00 46.88 82 THR A O 1
ATOM 622 N N . GLU A 1 83 ? 14.377 -5.540 2.649 1.00 48.81 83 GLU A N 1
ATOM 623 C CA . GLU A 1 83 ? 14.713 -6.350 1.480 1.00 48.81 83 GLU A CA 1
ATOM 624 C C . GLU A 1 83 ? 13.661 -6.099 0.392 1.00 48.81 83 GLU A C 1
ATOM 626 O O . GLU A 1 83 ? 12.543 -6.617 0.427 1.00 48.81 83 GLU A O 1
ATOM 631 N N . SER A 1 84 ? 13.997 -5.223 -0.550 1.00 53.09 84 SER A N 1
ATOM 632 C CA . SER A 1 84 ? 13.191 -4.945 -1.732 1.00 53.09 84 SER A CA 1
ATOM 633 C C . SER A 1 84 ? 13.696 -5.782 -2.899 1.00 53.09 84 SER A C 1
ATOM 635 O O . SER A 1 84 ? 14.709 -5.476 -3.518 1.00 53.09 84 SER A O 1
ATOM 637 N N . ALA A 1 85 ? 12.966 -6.852 -3.209 1.00 52.88 85 ALA A N 1
ATOM 638 C CA . ALA A 1 85 ? 13.130 -7.573 -4.461 1.00 52.88 85 ALA A CA 1
ATOM 639 C C . ALA A 1 85 ? 12.245 -6.925 -5.533 1.00 52.88 85 ALA A C 1
ATOM 641 O O . ALA A 1 85 ? 11.030 -6.806 -5.358 1.00 52.88 85 ALA A O 1
ATOM 642 N N . PHE A 1 86 ? 12.848 -6.544 -6.656 1.00 61.12 86 PHE A N 1
ATOM 643 C CA . PHE A 1 86 ? 12.144 -6.042 -7.833 1.00 61.12 86 PHE A CA 1
ATOM 644 C C . PHE A 1 86 ? 12.218 -7.096 -8.943 1.00 61.12 86 PHE A C 1
ATOM 646 O O . PHE A 1 86 ? 13.092 -7.022 -9.808 1.00 61.12 86 PHE A O 1
ATOM 653 N N . PRO A 1 87 ? 11.360 -8.131 -8.926 1.00 61.03 87 PRO A N 1
ATOM 654 C CA . PRO A 1 87 ? 11.331 -9.085 -10.021 1.00 61.03 87 PRO A CA 1
ATOM 655 C C . PRO A 1 87 ? 10.919 -8.361 -11.308 1.00 61.03 87 PRO A C 1
ATOM 657 O O . PRO A 1 87 ? 9.804 -7.848 -11.420 1.00 61.03 87 PRO A O 1
ATOM 660 N N . THR A 1 88 ? 11.817 -8.322 -12.291 1.00 61.28 88 THR A N 1
ATOM 661 C CA . THR A 1 88 ? 11.491 -7.839 -13.634 1.00 61.28 88 THR A CA 1
ATOM 662 C C . THR A 1 88 ? 10.528 -8.824 -14.285 1.00 61.28 88 THR A C 1
ATOM 664 O O . THR A 1 88 ? 10.895 -9.959 -14.586 1.00 61.28 88 THR A O 1
ATOM 667 N N . VAL A 1 89 ? 9.291 -8.393 -14.520 1.00 64.69 89 VAL A N 1
ATOM 668 C CA . VAL A 1 89 ? 8.310 -9.151 -15.304 1.00 64.69 89 VAL A CA 1
ATOM 669 C C . VAL A 1 89 ? 8.419 -8.709 -16.764 1.00 64.69 89 VAL A C 1
ATOM 671 O O . VAL A 1 89 ? 8.475 -7.512 -17.048 1.00 64.69 89 VAL A O 1
ATOM 674 N N . ALA A 1 90 ? 8.471 -9.661 -17.700 1.00 59.38 90 ALA A N 1
ATOM 675 C CA . ALA A 1 90 ? 8.464 -9.352 -19.128 1.00 59.38 90 ALA A CA 1
ATOM 676 C C . ALA A 1 90 ? 7.161 -8.630 -19.520 1.00 59.38 90 ALA A C 1
ATOM 678 O O . ALA A 1 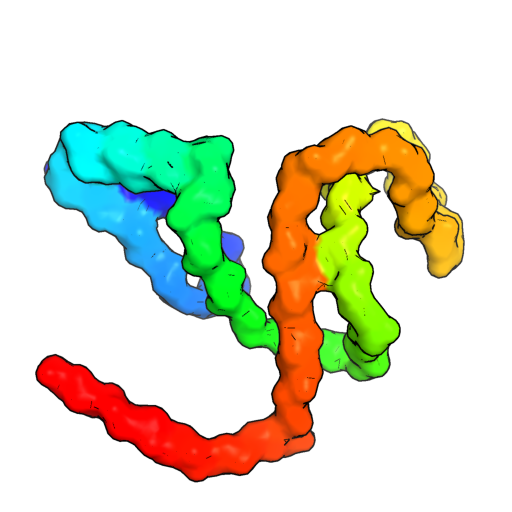90 ? 6.079 -9.009 -19.075 1.00 59.38 90 ALA A O 1
ATOM 679 N N . TRP A 1 91 ? 7.265 -7.599 -20.362 1.00 54.78 91 TRP A N 1
ATOM 680 C CA . TRP A 1 91 ? 6.114 -6.900 -20.937 1.00 54.78 91 TRP A CA 1
ATOM 681 C C . TRP A 1 91 ? 6.000 -7.206 -22.446 1.00 54.78 91 TRP A C 1
ATOM 683 O O . TRP A 1 91 ? 7.004 -7.052 -23.144 1.00 54.78 91 TRP A O 1
ATOM 693 N N . PRO A 1 92 ? 4.818 -7.579 -22.986 1.00 51.50 92 PRO A N 1
ATOM 694 C CA . PRO A 1 92 ? 3.548 -7.755 -22.284 1.00 51.50 92 PRO A CA 1
ATOM 695 C C . PRO A 1 92 ? 3.599 -8.976 -21.353 1.00 51.50 92 PRO A C 1
ATOM 697 O O . PRO A 1 92 ? 4.201 -9.987 -21.723 1.00 51.50 92 PRO A O 1
ATOM 700 N N . PRO A 1 93 ? 2.997 -8.907 -20.153 1.00 54.94 93 PRO A N 1
ATOM 701 C CA . PRO A 1 93 ? 2.921 -10.069 -19.287 1.00 54.94 93 PRO A CA 1
ATOM 702 C C . PRO A 1 93 ? 2.161 -11.168 -20.026 1.00 54.94 93 PRO A C 1
ATOM 704 O O . PRO A 1 93 ? 1.208 -10.885 -20.760 1.00 54.94 93 PRO A O 1
ATOM 707 N N . ALA A 1 94 ? 2.554 -12.425 -19.817 1.00 58.50 94 ALA A N 1
ATOM 708 C CA . ALA A 1 94 ? 1.640 -13.522 -20.090 1.00 58.50 94 ALA A CA 1
ATOM 709 C C . ALA A 1 94 ? 0.355 -13.203 -19.315 1.00 58.50 94 ALA A C 1
ATOM 711 O O . ALA A 1 94 ? 0.396 -13.028 -18.097 1.00 58.50 94 ALA A O 1
ATOM 712 N N . LEU A 1 95 ? -0.753 -13.001 -20.029 1.00 52.09 95 LEU A N 1
ATOM 713 C CA . LEU A 1 95 ? -2.050 -12.714 -19.430 1.00 52.09 95 LEU A CA 1
ATOM 714 C C . LEU A 1 95 ? -2.522 -13.982 -18.712 1.00 52.09 95 LEU A C 1
ATOM 716 O O . LEU A 1 95 ? -3.338 -14.733 -19.237 1.00 52.09 95 LEU A O 1
ATOM 720 N N . GLU A 1 96 ? -1.999 -14.247 -17.519 1.00 55.81 96 GLU A N 1
ATOM 721 C CA . GLU A 1 96 ? -2.689 -15.117 -16.584 1.00 55.81 96 GLU A CA 1
ATOM 722 C C . GLU A 1 96 ? -3.937 -14.361 -16.144 1.00 55.81 96 GLU A C 1
ATOM 724 O O . GLU A 1 96 ? -3.879 -13.289 -15.537 1.00 55.81 96 GLU A O 1
ATOM 729 N N . THR A 1 97 ? -5.092 -14.888 -16.535 1.00 48.56 97 THR A N 1
ATOM 730 C CA . THR A 1 97 ? -6.390 -14.416 -16.078 1.00 48.56 97 THR A CA 1
ATOM 731 C C . THR A 1 97 ? -6.444 -14.584 -14.564 1.00 48.56 97 THR A C 1
ATOM 733 O O . THR A 1 97 ? -6.800 -15.651 -14.066 1.00 48.56 97 THR A O 1
ATOM 736 N N . ALA A 1 98 ? -6.071 -13.546 -13.820 1.00 46.34 98 ALA A N 1
ATOM 737 C CA . ALA A 1 98 ? -6.332 -13.477 -12.395 1.00 46.34 98 ALA A CA 1
ATOM 738 C C . ALA A 1 98 ? -7.856 -13.452 -12.218 1.00 46.34 98 ALA A C 1
ATOM 740 O O . ALA A 1 98 ? -8.506 -12.421 -12.405 1.00 46.34 98 ALA A O 1
ATOM 741 N N . SER A 1 99 ? -8.445 -14.611 -11.927 1.00 44.19 99 SER A N 1
ATOM 742 C CA . SER A 1 99 ? -9.852 -14.719 -11.566 1.00 44.19 99 SER A CA 1
ATOM 743 C C . SER A 1 99 ? -10.036 -14.064 -10.201 1.00 44.19 99 SER A C 1
ATOM 745 O O . SER A 1 99 ? -9.784 -14.671 -9.161 1.00 44.19 99 SER A O 1
ATOM 747 N N . TRP A 1 100 ? -10.440 -12.799 -10.206 1.00 34.06 100 TRP A N 1
ATOM 748 C CA . TRP A 1 100 ? -10.931 -12.122 -9.016 1.00 34.06 100 TRP A CA 1
ATOM 749 C C . TRP A 1 100 ? -12.320 -12.685 -8.687 1.00 34.06 100 TRP A C 1
ATOM 751 O O . TRP A 1 100 ? -13.300 -12.349 -9.353 1.00 34.06 100 TRP A O 1
ATOM 761 N N . ALA A 1 101 ? -12.400 -13.591 -7.710 1.00 29.89 101 ALA A N 1
ATOM 762 C CA . ALA A 1 101 ? -13.677 -14.012 -7.138 1.00 29.89 101 ALA A CA 1
ATOM 763 C C . ALA A 1 101 ? -14.150 -12.948 -6.122 1.00 29.89 101 ALA A C 1
ATOM 765 O O . ALA A 1 101 ? -13.316 -12.480 -5.341 1.00 29.89 101 ALA A O 1
ATOM 766 N N . PRO A 1 102 ? -15.431 -12.531 -6.163 1.00 48.94 102 PRO A N 1
ATOM 767 C CA . PRO A 1 102 ? -15.990 -11.533 -5.249 1.00 48.94 102 PRO A CA 1
ATOM 768 C C . PRO A 1 102 ? -16.055 -12.006 -3.792 1.00 48.94 102 PRO A C 1
ATOM 770 O O . PRO A 1 102 ? -16.166 -13.232 -3.560 1.00 48.94 102 PRO A O 1
#